Protein AF-A0A101XNG7-F1 (afdb_monomer_lite)

Secondary structure (DSSP, 8-state):
----PPPTT---GGG-----S---GGGSSGGG--GGGGGGHHHHHHHHTTTS-HHHHHHHHHHHHHHHHHHHHHHHHHHHHHHHHGGGHHHHHHHHTSTT--HHHHHHHHHHH-S-GGGSSSHHHHHHHTT-S--TT-STT------------THHHHHHTTS---

pLDDT: mean 71.81, std 23.16, range [35.38, 98.19]

Radius of gyration: 28.56 Å; chains: 1; bounding box: 76×43×56 Å

Organism: NCBI:txid1765683

InterPro domains:
  IPR003346 Transposase IS116/IS110/IS902, C-terminal [PF02371] (93-145)
  IPR047650 Transposase IS110-like [PTHR33055] (50-146)

Structure (mmCIF, N/CA/C/O backbone):
data_AF-A0A101XNG7-F1
#
_entry.id   AF-A0A101XNG7-F1
#
loop_
_atom_site.group_PDB
_atom_site.id
_atom_site.type_symbol
_atom_site.label_atom_id
_atom_site.label_alt_id
_atom_site.label_comp_id
_atom_site.label_asym_id
_atom_site.label_entity_id
_atom_site.label_seq_id
_atom_site.pdbx_PDB_ins_code
_atom_site.Cartn_x
_atom_site.Cartn_y
_atom_site.Cartn_z
_atom_site.occupancy
_atom_site.B_iso_or_equiv
_atom_site.auth_seq_id
_atom_site.auth_comp_id
_atom_site.auth_asym_id
_atom_site.auth_atom_id
_atom_site.pdbx_PDB_model_num
ATOM 1 N N . MET A 1 1 ? -13.080 -16.135 -16.124 1.00 35.56 1 MET A N 1
ATOM 2 C CA . MET A 1 1 ? -14.078 -15.860 -15.066 1.00 35.56 1 MET A CA 1
ATOM 3 C C . MET A 1 1 ? -13.546 -16.442 -13.772 1.00 35.56 1 MET A C 1
ATOM 5 O O . MET A 1 1 ? -13.859 -17.574 -13.429 1.00 35.56 1 MET A O 1
ATOM 9 N N . THR A 1 2 ? -12.650 -15.716 -13.116 1.00 35.94 2 THR A N 1
ATOM 10 C CA . THR A 1 2 ? -12.149 -16.069 -11.788 1.00 35.94 2 THR A CA 1
ATOM 11 C C . THR A 1 2 ? -13.166 -15.550 -10.784 1.00 35.94 2 THR A C 1
ATOM 13 O O . THR A 1 2 ? -13.487 -14.366 -10.769 1.00 35.94 2 THR A O 1
ATOM 16 N N . VAL A 1 3 ? -13.767 -16.469 -10.036 1.00 39.03 3 VAL A N 1
ATOM 17 C CA . VAL A 1 3 ? -14.760 -16.157 -9.012 1.00 39.03 3 VAL A CA 1
ATOM 18 C C . VAL A 1 3 ? -13.981 -15.775 -7.760 1.00 39.03 3 VAL A C 1
ATOM 20 O O . VAL A 1 3 ? -13.553 -16.653 -7.017 1.00 39.03 3 VAL A O 1
ATOM 23 N N . GLU A 1 4 ? -13.759 -14.476 -7.567 1.00 37.94 4 GLU A N 1
ATOM 24 C CA . GLU A 1 4 ? -13.242 -13.903 -6.320 1.00 37.94 4 GLU A CA 1
ATOM 25 C C . GLU A 1 4 ? -14.051 -14.472 -5.142 1.00 37.94 4 GLU A C 1
ATOM 27 O O . GLU A 1 4 ? -15.266 -14.281 -5.040 1.00 37.94 4 GLU A O 1
ATOM 32 N N . HIS A 1 5 ? -13.401 -15.266 -4.291 1.00 42.25 5 HIS A N 1
ATOM 33 C CA . HIS A 1 5 ? -14.006 -15.784 -3.069 1.00 42.25 5 HIS A CA 1
ATOM 34 C C . HIS A 1 5 ? -13.857 -14.721 -1.976 1.00 42.25 5 HIS A C 1
ATOM 36 O O . HIS A 1 5 ? -12.727 -14.338 -1.672 1.00 42.25 5 HIS A O 1
ATOM 42 N N . PRO A 1 6 ? -14.956 -14.237 -1.371 1.00 47.12 6 PRO A N 1
ATOM 43 C CA . PRO A 1 6 ? -14.874 -13.190 -0.365 1.00 47.12 6 PRO A CA 1
ATOM 44 C C . PRO A 1 6 ? -14.112 -13.686 0.868 1.00 47.12 6 PRO A C 1
ATOM 46 O O . PRO A 1 6 ? -14.363 -14.777 1.389 1.00 47.12 6 PRO A O 1
ATOM 49 N N . VAL A 1 7 ? -13.167 -12.867 1.328 1.00 52.56 7 VAL A N 1
ATOM 50 C CA . VAL A 1 7 ? -12.315 -13.160 2.481 1.00 52.56 7 VAL A CA 1
ATOM 51 C C . VAL A 1 7 ? -13.185 -13.212 3.751 1.00 52.56 7 VAL A C 1
ATOM 53 O O . VAL A 1 7 ? -13.962 -12.285 3.981 1.00 52.56 7 VAL A O 1
ATOM 56 N N . PRO A 1 8 ? -13.077 -14.244 4.615 1.00 44.50 8 PRO A N 1
ATOM 57 C CA . PRO A 1 8 ? -14.025 -14.476 5.718 1.00 44.50 8 PRO A CA 1
ATOM 58 C C . PRO A 1 8 ? -14.078 -13.397 6.814 1.00 44.50 8 PRO A C 1
ATOM 60 O O . PRO A 1 8 ? -14.877 -13.516 7.742 1.00 44.50 8 PRO A O 1
ATOM 63 N N . TRP A 1 9 ? -13.207 -12.388 6.755 1.00 42.66 9 TRP A N 1
ATOM 64 C CA . TRP A 1 9 ? -13.058 -11.337 7.765 1.00 42.66 9 TRP A CA 1
ATOM 65 C C . TRP A 1 9 ? -13.437 -9.936 7.263 1.00 42.66 9 TRP A C 1
ATOM 67 O O . TRP A 1 9 ? -13.284 -8.973 8.012 1.00 42.66 9 TRP A O 1
ATOM 77 N N . GLN A 1 10 ? -13.969 -9.807 6.043 1.00 37.25 10 GLN A N 1
ATOM 78 C CA . GLN A 1 10 ? -14.433 -8.527 5.511 1.00 37.25 10 GLN A CA 1
ATOM 79 C C . GLN A 1 10 ? -15.701 -8.077 6.265 1.00 37.25 10 GLN A C 1
ATOM 81 O O . GLN A 1 10 ? -16.807 -8.552 6.004 1.00 37.25 10 GLN A O 1
ATOM 86 N N . ILE A 1 11 ? -15.541 -7.198 7.253 1.00 48.12 11 ILE A N 1
ATOM 87 C CA . ILE A 1 11 ? -16.660 -6.557 7.947 1.00 48.12 11 ILE A CA 1
ATOM 88 C C . ILE A 1 11 ? -17.141 -5.421 7.044 1.00 48.12 11 ILE A C 1
ATOM 90 O O . ILE A 1 11 ? -16.434 -4.437 6.861 1.00 48.12 11 ILE A O 1
ATOM 94 N N . ASP A 1 12 ? -18.334 -5.558 6.467 1.00 39.09 12 ASP A N 1
ATOM 95 C CA . ASP A 1 12 ? -18.988 -4.482 5.718 1.00 39.09 12 ASP A CA 1
ATOM 96 C C . ASP A 1 12 ? -19.387 -3.352 6.689 1.00 39.09 12 ASP A C 1
ATOM 98 O O . ASP A 1 12 ? -20.437 -3.383 7.338 1.00 39.09 12 ASP A O 1
ATOM 102 N N . VAL A 1 13 ? -18.491 -2.374 6.840 1.00 43.47 13 VAL A N 1
ATOM 103 C CA . VAL A 1 13 ? -18.651 -1.171 7.679 1.00 43.47 13 VAL A CA 1
ATOM 104 C C . VAL A 1 13 ? -19.560 -0.115 7.037 1.00 43.47 13 VAL A C 1
ATOM 106 O O . VAL A 1 13 ? -19.963 0.842 7.700 1.00 43.47 13 VAL A O 1
ATOM 109 N N . THR A 1 14 ? -19.966 -0.308 5.780 1.00 41.34 14 THR A N 1
ATOM 110 C CA . THR A 1 14 ? -20.796 0.637 5.013 1.00 41.34 14 THR A CA 1
ATOM 111 C C . THR A 1 14 ? -22.281 0.611 5.400 1.00 41.34 14 THR A C 1
ATOM 113 O O . THR A 1 14 ? -23.032 1.510 5.025 1.00 41.34 14 THR A O 1
ATOM 116 N N . ALA A 1 15 ? -22.718 -0.367 6.201 1.00 39.81 15 ALA A N 1
ATOM 117 C CA . ALA A 1 15 ? -24.112 -0.542 6.621 1.00 39.81 15 ALA A CA 1
ATOM 118 C C . ALA A 1 15 ? -24.446 0.042 8.015 1.00 39.81 15 ALA A C 1
ATOM 120 O O . ALA A 1 15 ? -25.417 -0.384 8.646 1.00 39.81 15 ALA A O 1
ATOM 121 N N . ALA A 1 16 ? -23.666 0.998 8.533 1.00 40.50 16 ALA A N 1
ATOM 122 C CA . ALA A 1 16 ? -23.958 1.645 9.815 1.00 40.50 16 ALA A CA 1
ATOM 123 C C . ALA A 1 16 ? -25.049 2.733 9.659 1.00 40.50 16 AL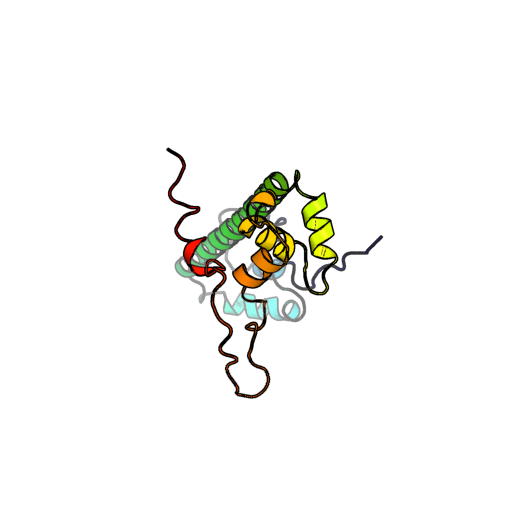A A C 1
ATOM 125 O O . ALA A 1 16 ? -24.801 3.756 9.016 1.00 40.50 16 ALA A O 1
ATOM 126 N N . PRO A 1 17 ? -26.254 2.581 10.252 1.00 38.81 17 PRO A N 1
ATOM 127 C CA . PRO A 1 17 ? -27.250 3.647 10.253 1.00 38.81 17 PRO A CA 1
ATOM 128 C C . PRO A 1 17 ? -26.751 4.830 11.099 1.00 38.81 17 PRO A C 1
ATOM 130 O O . PRO A 1 17 ? -26.059 4.606 12.100 1.00 38.81 17 PRO A O 1
ATOM 133 N N . PRO A 1 18 ? -27.127 6.081 10.763 1.00 38.41 18 PRO A N 1
ATOM 134 C CA . PRO A 1 18 ? -26.713 7.256 11.521 1.00 38.41 18 PRO A CA 1
ATOM 135 C C . PRO A 1 18 ? -27.095 7.080 12.994 1.00 38.41 18 PRO A C 1
ATOM 137 O O . PRO A 1 18 ? -28.262 6.859 13.328 1.00 38.41 18 PRO A O 1
ATOM 140 N N . MET A 1 19 ? -26.089 7.122 13.873 1.00 37.78 19 MET A N 1
ATOM 141 C CA . MET A 1 19 ? -26.250 6.886 15.305 1.00 37.78 19 MET A CA 1
ATOM 142 C C . MET A 1 19 ? -27.205 7.923 15.900 1.00 37.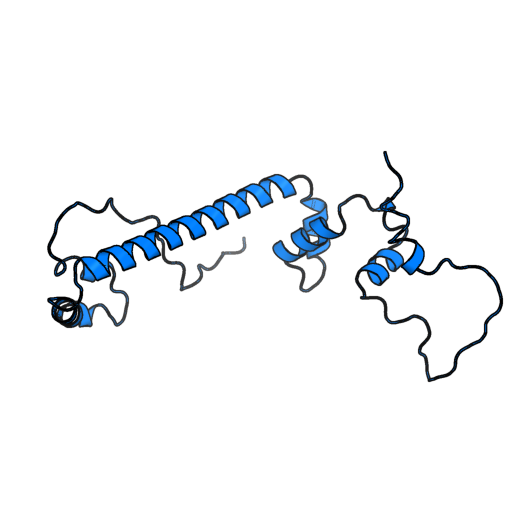78 19 MET A C 1
ATOM 144 O O . MET A 1 19 ? -26.832 9.067 16.163 1.00 37.78 19 MET A O 1
ATOM 148 N N . ALA A 1 20 ? -28.452 7.509 16.121 1.00 35.38 20 ALA A N 1
ATOM 149 C CA . ALA A 1 20 ? -29.441 8.299 16.827 1.00 35.38 20 ALA A CA 1
ATOM 150 C C . ALA A 1 20 ? -28.927 8.622 18.236 1.00 35.38 20 ALA A C 1
ATOM 152 O O . ALA A 1 20 ? -28.655 7.737 19.054 1.00 35.38 20 ALA A O 1
ATOM 153 N N . VAL A 1 21 ? -28.801 9.921 18.495 1.00 46.94 21 VAL A N 1
ATOM 154 C CA . VAL A 1 21 ? -28.544 10.513 19.803 1.00 46.94 21 VAL A CA 1
ATOM 155 C C . VAL A 1 21 ? -29.532 9.934 20.822 1.00 46.94 21 VAL A C 1
ATOM 157 O O . VAL A 1 21 ? -30.742 10.008 20.648 1.00 46.94 21 VAL A O 1
ATOM 160 N N . ASN A 1 22 ? -28.975 9.385 21.904 1.00 46.81 22 ASN A N 1
ATOM 161 C CA . ASN A 1 22 ? -29.649 8.940 23.126 1.00 46.81 22 ASN A CA 1
ATOM 162 C C . ASN A 1 22 ? -30.534 7.674 23.039 1.00 46.81 22 ASN A C 1
ATOM 164 O O . ASN A 1 22 ? -31.758 7.750 22.939 1.00 46.81 22 ASN A O 1
ATOM 168 N N . LYS A 1 23 ? -29.917 6.500 23.249 1.00 36.19 23 LYS A N 1
ATOM 169 C CA . LYS A 1 23 ? -30.565 5.341 23.893 1.00 36.19 23 LYS A CA 1
ATOM 170 C C . LYS A 1 23 ? -29.608 4.671 24.885 1.00 36.19 23 LYS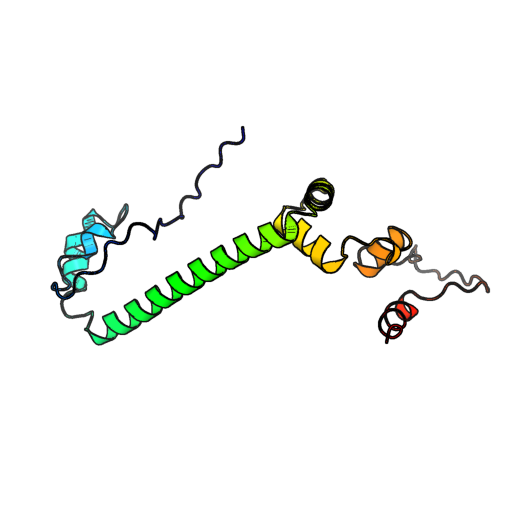 A C 1
ATOM 172 O O . LYS A 1 23 ? -28.411 4.557 24.624 1.00 36.19 23 LYS A O 1
ATOM 177 N N . SER A 1 24 ? -30.145 4.237 26.026 1.00 41.38 24 SER A N 1
ATOM 178 C CA . SER A 1 24 ? -29.435 3.504 27.083 1.00 41.38 24 SER A CA 1
ATOM 179 C C . SER A 1 24 ? -28.618 2.320 26.528 1.00 41.38 24 SER A C 1
ATOM 181 O O . SER A 1 24 ? -29.099 1.622 25.632 1.00 41.38 24 SER A O 1
ATOM 183 N N . PRO A 1 25 ? -27.417 2.040 27.076 1.00 46.69 25 PRO A N 1
ATOM 184 C CA . PRO A 1 25 ? -26.416 1.130 26.489 1.00 46.69 25 PRO A CA 1
ATOM 185 C C . PRO A 1 25 ? -26.831 -0.345 26.368 1.00 46.69 25 PRO A C 1
ATOM 187 O O . PRO A 1 25 ? -26.125 -1.130 25.746 1.00 46.69 25 PRO A O 1
ATOM 190 N N . SER A 1 26 ? -27.962 -0.727 26.958 1.00 44.22 26 SER A N 1
ATOM 191 C CA . SER A 1 26 ? -28.436 -2.108 27.051 1.00 44.22 26 SER A CA 1
ATOM 192 C C . SER A 1 26 ? -29.062 -2.657 25.758 1.00 44.22 26 SER A C 1
ATOM 194 O O . SER A 1 26 ? -29.122 -3.873 25.599 1.00 44.22 26 SER A O 1
ATOM 196 N N . ASN A 1 27 ? -29.537 -1.805 24.839 1.00 44.56 27 ASN A N 1
ATOM 197 C CA . ASN A 1 27 ? -30.365 -2.247 23.700 1.00 44.56 27 ASN A CA 1
ATOM 198 C C . ASN A 1 27 ? -29.648 -2.334 22.341 1.00 44.56 27 ASN A C 1
ATOM 200 O O . ASN A 1 27 ? -30.298 -2.644 21.347 1.00 44.56 27 ASN A O 1
ATOM 204 N N . SER A 1 28 ? -28.340 -2.078 22.262 1.00 58.84 28 SER A N 1
ATOM 205 C CA . SER A 1 28 ? -27.629 -1.935 20.977 1.00 58.84 28 SER A CA 1
ATOM 206 C C . SER A 1 28 ? -26.616 -3.039 20.657 1.00 58.84 28 SER A C 1
ATOM 208 O O . SER A 1 28 ? -26.174 -3.124 19.521 1.00 58.84 28 SER A O 1
ATOM 210 N N . VAL A 1 29 ? -26.262 -3.916 21.601 1.00 61.38 29 VAL A N 1
ATOM 211 C CA . VAL A 1 29 ? -25.185 -4.914 21.410 1.00 61.38 29 VAL A CA 1
ATOM 212 C C . VAL A 1 29 ? -25.635 -6.107 20.555 1.00 61.38 29 VAL A C 1
ATOM 214 O O . VAL A 1 29 ? -24.827 -6.706 19.852 1.00 61.38 29 VAL A O 1
ATOM 217 N N . SER A 1 30 ? -26.933 -6.428 20.556 1.00 59.38 30 SER A N 1
ATOM 218 C CA . SER A 1 30 ? -27.504 -7.570 19.827 1.00 59.38 30 SER A CA 1
ATOM 219 C C . SER A 1 30 ? -27.225 -7.528 18.321 1.00 59.38 30 SER A C 1
ATOM 221 O O . SER A 1 30 ? -26.929 -8.567 17.731 1.00 59.38 30 SER A O 1
ATOM 223 N N . GLY A 1 31 ? -27.246 -6.332 17.723 1.00 64.81 31 GLY A N 1
ATOM 224 C CA . GLY A 1 31 ? -26.982 -6.116 16.298 1.00 64.81 31 GLY A CA 1
ATOM 225 C C . GLY A 1 31 ? -25.526 -6.333 15.879 1.00 64.81 31 GLY A C 1
ATOM 226 O O . GLY A 1 31 ? -25.275 -6.607 14.713 1.00 64.81 31 GLY A O 1
ATOM 227 N N . TYR A 1 32 ? -24.582 -6.279 16.824 1.00 69.38 32 TYR A N 1
ATOM 228 C CA . TYR A 1 32 ? -23.142 -6.395 16.554 1.00 69.38 32 TYR A CA 1
ATOM 229 C C . TYR A 1 32 ? -22.546 -7.740 17.000 1.00 69.38 32 TYR A C 1
ATOM 231 O O . TYR A 1 32 ? -21.352 -7.980 16.841 1.00 69.38 32 TYR A O 1
ATOM 239 N N . THR A 1 33 ? -23.357 -8.643 17.565 1.00 71.31 33 THR A N 1
ATOM 240 C CA . THR A 1 33 ? -22.897 -9.990 17.940 1.00 71.31 33 THR A CA 1
ATOM 241 C C . THR A 1 33 ? -23.029 -10.974 16.780 1.00 71.31 33 THR A C 1
ATOM 243 O O . THR A 1 33 ? -24.114 -11.177 16.232 1.00 71.31 33 THR A O 1
ATOM 246 N N . ILE A 1 34 ? -21.924 -11.642 16.444 1.00 73.50 34 ILE A N 1
ATOM 247 C CA . ILE A 1 34 ? -21.861 -12.656 15.384 1.00 73.50 34 ILE A CA 1
ATOM 248 C C . ILE A 1 34 ? -21.517 -14.043 15.943 1.00 73.50 34 ILE A C 1
ATOM 250 O O . ILE A 1 34 ? -20.844 -14.187 16.968 1.00 73.50 34 ILE A O 1
ATOM 254 N N . GLY A 1 35 ? -22.013 -15.088 15.274 1.00 81.00 35 GLY A N 1
ATOM 255 C CA . GLY A 1 35 ? -21.692 -16.486 15.573 1.00 81.00 35 GLY A CA 1
ATOM 256 C C . GLY A 1 35 ? -21.942 -16.886 17.031 1.00 81.00 35 GLY A C 1
ATOM 257 O O . GLY A 1 35 ? -23.040 -16.722 17.565 1.00 81.00 35 GLY A O 1
ATOM 258 N N . ARG A 1 36 ? -20.903 -17.406 17.695 1.00 80.75 36 ARG A N 1
ATOM 259 C CA . ARG A 1 36 ? -20.959 -17.955 19.065 1.00 80.75 36 ARG A CA 1
ATOM 260 C C . ARG A 1 36 ? -21.251 -16.906 20.150 1.00 80.75 36 ARG A C 1
ATOM 262 O O . ARG A 1 36 ? -21.491 -17.275 21.299 1.00 80.75 36 ARG A O 1
ATOM 269 N N . LEU A 1 37 ? -21.242 -15.619 19.799 1.00 75.88 37 LEU A N 1
ATOM 270 C CA . LEU A 1 37 ? -21.561 -14.514 20.707 1.00 75.88 37 LEU A CA 1
ATOM 271 C C . LEU A 1 37 ? -23.058 -14.167 20.738 1.00 75.88 37 LEU A C 1
ATOM 273 O O . LEU A 1 37 ? -23.500 -13.582 21.724 1.00 75.88 37 LEU A O 1
ATOM 277 N N . ARG A 1 38 ? -23.859 -14.580 19.740 1.00 81.25 38 ARG A N 1
ATOM 278 C CA . ARG A 1 38 ? -25.321 -14.350 19.731 1.00 81.25 38 ARG A CA 1
ATOM 279 C C . ARG A 1 38 ? -26.046 -14.936 20.950 1.00 81.25 38 ARG A C 1
ATOM 281 O O . ARG A 1 38 ? -26.843 -14.227 21.555 1.00 81.25 38 ARG A O 1
ATOM 288 N N . PRO A 1 39 ? -25.773 -16.182 21.380 1.00 83.88 39 PRO A N 1
ATOM 289 C CA . PRO A 1 39 ? -26.412 -16.729 22.578 1.00 83.88 39 PRO A CA 1
ATOM 290 C C . PRO A 1 39 ? -26.033 -15.981 23.867 1.00 83.88 39 PRO A C 1
ATOM 292 O O . PRO A 1 39 ? -26.766 -16.044 24.847 1.00 83.88 39 PRO A O 1
ATOM 295 N N . LYS A 1 40 ? -24.902 -15.260 23.869 1.00 81.44 40 LYS A N 1
ATOM 296 C CA . LYS A 1 40 ? -24.358 -14.549 25.037 1.00 81.44 40 LYS A CA 1
ATOM 297 C C . LYS A 1 40 ? -24.778 -13.081 25.119 1.00 81.44 40 LYS A C 1
ATOM 299 O O . LYS A 1 40 ? -24.328 -12.376 26.017 1.00 81.44 40 LYS A O 1
ATOM 304 N N . ILE A 1 41 ? -25.648 -12.610 24.223 1.00 79.75 41 ILE A N 1
ATOM 305 C CA . ILE A 1 41 ? -26.178 -11.237 24.250 1.00 79.75 41 ILE A CA 1
ATOM 306 C C . ILE A 1 41 ? -26.708 -10.845 25.643 1.00 79.75 41 ILE A C 1
ATOM 308 O O . ILE A 1 41 ? -26.336 -9.768 26.103 1.00 79.75 41 ILE A O 1
ATOM 312 N N . PRO A 1 42 ? -27.497 -11.678 26.361 1.00 78.56 42 PRO A N 1
ATOM 313 C CA . PRO A 1 42 ? -28.006 -11.296 27.679 1.00 78.56 42 PRO A CA 1
ATOM 314 C C . PRO A 1 42 ? -26.885 -11.054 28.701 1.00 78.56 42 PRO A C 1
ATOM 316 O O . PRO A 1 42 ? -26.922 -10.073 29.442 1.00 78.56 42 PRO A O 1
ATOM 319 N N . GLU A 1 43 ? -25.858 -11.908 28.703 1.00 79.12 43 GLU A N 1
ATOM 320 C CA . GLU A 1 43 ? -24.692 -11.793 29.589 1.00 79.12 43 GLU A CA 1
ATOM 321 C C . GLU A 1 43 ? -23.838 -10.567 29.249 1.00 79.12 43 GLU A C 1
ATOM 323 O O . GLU A 1 43 ? -23.389 -9.853 30.145 1.00 79.12 43 GLU A O 1
ATOM 328 N N . LEU A 1 44 ? -23.646 -10.287 27.958 1.00 75.56 44 LEU A N 1
ATOM 329 C CA . LEU A 1 44 ? -22.908 -9.118 27.480 1.00 75.56 44 LEU A CA 1
ATOM 330 C C . LEU A 1 44 ? -23.631 -7.822 27.849 1.00 75.56 44 LEU A C 1
ATOM 332 O O . LEU A 1 44 ? -23.014 -6.900 28.378 1.00 75.56 44 LEU A O 1
ATOM 336 N N . THR A 1 45 ? -24.945 -7.768 27.642 1.00 75.38 45 THR A N 1
ATOM 337 C CA . THR A 1 45 ? -25.779 -6.636 28.050 1.00 75.38 45 THR A CA 1
ATOM 338 C C . THR A 1 45 ? -25.692 -6.396 29.559 1.00 75.38 45 THR A C 1
ATOM 340 O O . THR A 1 45 ? -25.520 -5.254 29.991 1.00 75.38 45 THR A O 1
ATOM 343 N N . LEU A 1 46 ? -25.737 -7.460 30.368 1.00 76.38 46 LEU A N 1
ATOM 344 C CA . LEU A 1 46 ? -25.594 -7.359 31.820 1.00 76.38 46 LEU A CA 1
ATOM 345 C C . LEU A 1 46 ? -24.192 -6.874 32.228 1.00 76.38 46 LEU A C 1
ATOM 347 O O . LEU A 1 46 ? -24.069 -6.011 33.093 1.00 76.38 46 LEU A O 1
ATOM 351 N N . ALA A 1 47 ? -23.137 -7.381 31.585 1.00 73.75 47 ALA A N 1
ATOM 352 C CA . ALA A 1 47 ? -21.752 -7.012 31.874 1.00 73.75 47 ALA A CA 1
ATOM 353 C C . ALA A 1 47 ? -21.416 -5.560 31.492 1.00 73.75 47 ALA A C 1
ATOM 355 O O . ALA A 1 47 ? -20.527 -4.955 32.096 1.00 73.75 47 ALA A O 1
ATOM 356 N N . LEU A 1 48 ? -22.111 -5.006 30.496 1.00 70.19 48 LEU A N 1
ATOM 357 C CA . LEU A 1 48 ? -21.921 -3.636 30.019 1.00 70.19 48 LEU A CA 1
ATOM 358 C C . LEU A 1 48 ? -22.684 -2.604 30.862 1.00 70.19 48 LEU A C 1
ATOM 360 O O . LEU A 1 48 ? -22.266 -1.443 30.930 1.00 70.19 48 LEU A O 1
ATOM 364 N N . ASN A 1 49 ? -23.756 -3.015 31.546 1.00 70.19 49 ASN A N 1
ATOM 365 C CA . ASN A 1 49 ? -24.487 -2.155 32.472 1.00 70.19 49 ASN A CA 1
ATOM 366 C C . ASN A 1 49 ? -23.607 -1.804 33.689 1.00 70.19 49 ASN A C 1
ATOM 368 O O . ASN A 1 49 ? -23.184 -2.663 34.456 1.00 70.19 49 ASN A O 1
ATOM 372 N N . GLY A 1 50 ? -23.297 -0.513 33.846 1.00 67.50 50 GLY A N 1
ATOM 373 C CA . GLY A 1 50 ? -22.523 0.033 34.971 1.00 67.50 50 GLY A CA 1
ATOM 374 C C . GLY A 1 50 ? -20.995 -0.002 34.823 1.00 67.50 50 GLY A C 1
ATOM 375 O O . GLY A 1 50 ? -20.319 0.761 35.507 1.00 67.50 50 GLY A O 1
ATOM 376 N N . ARG A 1 51 ? -20.432 -0.812 33.911 1.00 70.38 51 ARG A N 1
ATOM 377 C CA . ARG A 1 51 ? -18.967 -0.913 33.700 1.00 70.38 51 ARG A CA 1
ATOM 378 C C . ARG A 1 51 ? -18.433 -0.042 32.559 1.00 70.38 51 ARG A C 1
ATOM 380 O O . ARG A 1 51 ? -17.303 0.442 32.627 1.00 70.38 51 ARG A O 1
ATOM 387 N N . VAL A 1 52 ? -19.234 0.208 31.521 1.00 76.31 52 VAL A N 1
ATOM 388 C CA . VAL A 1 52 ? -18.854 1.113 30.421 1.00 76.31 52 VAL A CA 1
ATOM 389 C C . VAL A 1 52 ? -19.442 2.495 30.670 1.00 76.31 52 VAL A C 1
ATOM 391 O O . VAL A 1 52 ? -20.609 2.770 30.383 1.00 76.31 52 VAL A O 1
ATOM 394 N N . THR A 1 53 ? -18.608 3.375 31.219 1.00 83.06 53 THR A N 1
ATOM 395 C CA . THR A 1 53 ? -18.968 4.769 31.477 1.00 83.06 53 THR A CA 1
ATOM 396 C C . THR A 1 53 ? -19.093 5.560 30.172 1.00 83.06 53 THR A C 1
ATOM 398 O O . THR A 1 53 ? -18.616 5.157 29.106 1.00 83.06 53 THR A O 1
ATOM 401 N N . LEU A 1 54 ? -19.717 6.737 30.249 1.00 81.19 54 LEU A N 1
ATOM 402 C CA . LEU A 1 54 ? -19.806 7.668 29.122 1.00 81.19 54 LEU A CA 1
ATOM 403 C C . LEU A 1 54 ? -18.419 8.101 28.615 1.00 81.19 54 LEU A C 1
ATOM 405 O O . LEU A 1 54 ? -18.246 8.309 27.417 1.00 81.19 54 LEU A O 1
ATOM 409 N N . HIS A 1 55 ? -17.430 8.191 29.507 1.00 85.06 55 HIS A N 1
ATOM 410 C CA . HIS A 1 55 ? -16.050 8.499 29.144 1.00 85.06 55 HIS A CA 1
ATOM 411 C C . HIS A 1 55 ? -15.427 7.394 28.279 1.00 85.06 55 HIS A C 1
ATOM 413 O O . HIS A 1 55 ? -14.925 7.688 27.197 1.00 85.06 55 HIS A O 1
ATOM 419 N N . HIS A 1 56 ? -15.553 6.123 28.687 1.00 85.75 56 HIS A N 1
ATOM 420 C CA . HIS A 1 56 ? -15.082 4.987 27.883 1.00 85.75 56 HIS A CA 1
ATOM 421 C C . HIS A 1 56 ? -15.744 4.958 26.504 1.00 85.75 56 HIS A C 1
ATOM 423 O O . HIS A 1 56 ? -15.067 4.763 25.499 1.00 85.75 56 HIS A O 1
ATOM 429 N N . ARG A 1 57 ? -17.055 5.226 26.439 1.00 85.62 57 ARG A N 1
ATOM 430 C CA . ARG A 1 57 ? -17.780 5.277 25.162 1.00 85.62 57 ARG A CA 1
ATOM 431 C C . ARG A 1 57 ? -17.225 6.350 24.224 1.00 85.62 57 ARG A C 1
ATOM 433 O O . ARG A 1 57 ? -17.073 6.073 23.043 1.00 85.62 57 ARG A O 1
ATOM 440 N N . LYS A 1 58 ? -16.890 7.537 24.741 1.00 88.69 58 LYS A N 1
ATOM 441 C CA . LYS A 1 58 ? -16.287 8.616 23.940 1.00 88.69 58 LYS A CA 1
ATOM 442 C C . LYS A 1 58 ? -14.915 8.234 23.383 1.00 88.69 58 LYS A C 1
ATOM 444 O O . LYS A 1 58 ? -14.637 8.537 22.230 1.00 88.69 58 LYS A O 1
ATOM 449 N N . ILE A 1 59 ? -14.078 7.563 24.177 1.00 92.56 59 ILE A N 1
ATOM 450 C CA . ILE A 1 59 ? -12.763 7.090 23.717 1.00 92.56 59 ILE A CA 1
ATOM 451 C C . ILE A 1 59 ? -12.935 6.039 22.619 1.00 92.56 59 ILE A C 1
ATOM 453 O O . ILE A 1 59 ? -12.354 6.182 21.550 1.00 92.56 59 ILE A O 1
ATOM 457 N N . ILE A 1 60 ? -13.776 5.028 22.860 1.00 91.56 60 ILE A N 1
ATOM 458 C CA . ILE A 1 60 ? -14.046 3.963 21.884 1.00 91.56 60 ILE A CA 1
ATOM 459 C C . ILE A 1 60 ? -14.584 4.558 20.583 1.00 91.56 60 ILE A C 1
ATOM 461 O O . ILE A 1 60 ? -14.105 4.206 19.512 1.00 91.56 60 ILE A O 1
ATOM 465 N N . GLN A 1 61 ? -15.532 5.491 20.675 1.00 89.56 61 GLN A N 1
ATOM 466 C CA . GLN A 1 61 ? -16.073 6.175 19.507 1.00 89.56 61 GLN A CA 1
ATOM 467 C C . GLN A 1 61 ? -14.973 6.904 18.731 1.00 89.56 61 GLN A C 1
ATOM 469 O O . GLN A 1 61 ? -14.854 6.703 17.532 1.00 89.56 61 GLN A O 1
ATOM 474 N N . ARG A 1 62 ? -14.100 7.658 19.410 1.00 94.38 62 ARG A N 1
ATOM 475 C CA . ARG A 1 62 ? -12.986 8.352 18.751 1.00 94.38 62 ARG A CA 1
ATOM 476 C C . ARG A 1 62 ? -12.023 7.390 18.048 1.00 94.38 62 ARG A C 1
ATOM 478 O O . ARG A 1 62 ? -11.513 7.724 16.982 1.00 94.38 62 ARG A O 1
ATOM 485 N N . SER A 1 63 ? -11.757 6.226 18.637 1.00 95.56 63 SER A N 1
ATOM 486 C CA . SER A 1 63 ? -10.931 5.189 18.011 1.00 95.56 63 SER A CA 1
ATOM 487 C C . SER A 1 63 ? -11.603 4.591 16.777 1.00 95.56 63 SER A C 1
ATOM 489 O O . SER A 1 63 ? -10.934 4.419 15.765 1.00 95.56 63 SER A O 1
ATOM 491 N N . LEU A 1 64 ? -12.909 4.316 16.840 1.00 95.25 64 LEU A N 1
ATOM 492 C CA . LEU A 1 64 ? -13.679 3.812 15.700 1.00 95.25 64 LEU A CA 1
ATOM 493 C C . LEU A 1 64 ? -13.741 4.839 14.566 1.00 95.25 64 LEU A C 1
ATOM 495 O O . LEU A 1 64 ? -13.448 4.490 13.430 1.00 95.25 64 LEU A O 1
ATOM 499 N N . ASP A 1 65 ? -14.010 6.107 14.882 1.00 95.56 65 ASP A N 1
ATOM 500 C CA . ASP A 1 65 ? -14.011 7.194 13.898 1.00 95.56 65 ASP A CA 1
ATOM 501 C C . ASP A 1 65 ? -12.652 7.290 13.180 1.00 95.56 65 ASP A C 1
ATOM 503 O O . ASP A 1 65 ? -12.588 7.532 11.976 1.00 95.56 65 ASP A O 1
ATOM 507 N N . HIS A 1 66 ? -11.551 7.081 13.911 1.00 97.19 66 HIS A N 1
ATOM 508 C CA . HIS A 1 66 ? -10.212 7.099 13.331 1.00 97.19 66 HIS A CA 1
ATOM 509 C C . HIS A 1 66 ? -9.926 5.867 12.467 1.00 97.19 66 HIS A C 1
ATOM 511 O O . HIS A 1 66 ? -9.312 6.011 11.415 1.00 97.19 66 HIS A O 1
ATOM 517 N N . LEU A 1 67 ? -10.392 4.679 12.866 1.00 97.12 67 LEU A N 1
ATOM 518 C CA . LEU A 1 67 ? -10.297 3.482 12.027 1.00 97.12 67 LEU A CA 1
ATOM 519 C C . LEU A 1 67 ? -11.030 3.695 10.703 1.00 97.12 67 LEU A C 1
ATOM 521 O O . LEU A 1 67 ? -10.422 3.534 9.653 1.00 97.12 67 LEU A O 1
ATOM 525 N N . THR A 1 68 ? -12.273 4.177 10.751 1.00 96.62 68 THR A N 1
ATOM 526 C CA . THR A 1 68 ? -13.053 4.478 9.543 1.00 96.62 68 THR A CA 1
ATOM 527 C C . THR A 1 68 ? -12.382 5.541 8.673 1.00 96.62 68 THR A C 1
ATOM 529 O O . THR A 1 68 ? -12.385 5.441 7.447 1.00 96.62 68 THR A O 1
ATOM 532 N N . PHE A 1 69 ? -11.770 6.560 9.282 1.00 97.31 69 PHE A N 1
ATOM 533 C CA . PHE A 1 69 ? -10.990 7.555 8.547 1.00 97.31 69 PHE A CA 1
ATOM 534 C C . PHE A 1 69 ? -9.786 6.938 7.821 1.00 97.31 69 PHE A C 1
ATOM 536 O O . PHE A 1 69 ? -9.543 7.264 6.659 1.00 97.31 69 PHE A O 1
ATOM 543 N N . LEU A 1 70 ? -9.035 6.061 8.491 1.00 98.19 70 LEU A N 1
ATOM 544 C CA . LEU A 1 70 ? -7.868 5.402 7.907 1.00 98.19 70 LEU A CA 1
ATOM 545 C C . LEU A 1 70 ? -8.271 4.423 6.803 1.00 98.19 70 LEU A C 1
ATOM 547 O O . LEU A 1 70 ? -7.656 4.444 5.745 1.00 98.19 70 LEU A O 1
ATOM 551 N N . GLU A 1 71 ? -9.323 3.631 7.011 1.00 97.25 71 GLU A N 1
ATOM 552 C CA . GLU A 1 71 ? -9.880 2.731 5.993 1.00 97.25 71 GLU A CA 1
ATOM 553 C C . GLU A 1 71 ? -10.267 3.500 4.730 1.00 97.25 71 GLU A C 1
ATOM 555 O O . GLU A 1 71 ? -9.870 3.127 3.628 1.00 97.25 71 GLU A O 1
ATOM 560 N N . LYS A 1 72 ? -10.974 4.626 4.892 1.00 97.31 72 LYS A N 1
ATOM 561 C CA . LYS A 1 72 ? -11.318 5.492 3.765 1.00 97.31 72 LYS A CA 1
ATOM 562 C C . LYS A 1 72 ? -10.071 6.061 3.087 1.00 97.31 72 LYS A C 1
ATOM 564 O O . LYS A 1 72 ? -9.987 6.048 1.870 1.00 97.31 72 LYS A O 1
ATOM 569 N N . SER A 1 73 ? -9.108 6.543 3.869 1.00 97.94 73 SER A N 1
ATOM 570 C CA . SER A 1 73 ? -7.881 7.138 3.329 1.00 97.94 73 SER A CA 1
ATOM 571 C C . SER A 1 73 ? -7.055 6.119 2.538 1.00 97.94 73 SER A C 1
ATOM 573 O O . SER A 1 73 ? -6.479 6.471 1.517 1.00 97.94 73 SER A O 1
ATOM 575 N N . ILE A 1 74 ? -7.013 4.859 2.985 1.00 96.75 74 ILE A N 1
ATOM 576 C CA . ILE A 1 74 ? -6.379 3.761 2.245 1.00 96.75 74 ILE A CA 1
ATOM 577 C C . ILE A 1 74 ? -7.107 3.539 0.917 1.00 96.75 74 ILE A C 1
ATOM 579 O O . ILE A 1 74 ? -6.452 3.528 -0.118 1.00 96.75 74 ILE A O 1
ATOM 583 N N . ALA A 1 75 ? -8.438 3.434 0.929 1.00 95.81 75 ALA A N 1
ATOM 584 C CA . ALA A 1 75 ? -9.220 3.220 -0.289 1.00 95.81 75 ALA A CA 1
ATOM 585 C C . ALA A 1 75 ? -9.090 4.379 -1.295 1.00 95.81 75 ALA A C 1
ATOM 587 O O . ALA A 1 75 ? -8.950 4.145 -2.495 1.00 95.81 75 ALA A O 1
ATOM 588 N N . ASP A 1 76 ? -9.099 5.624 -0.810 1.00 96.69 76 ASP A N 1
ATOM 589 C CA . ASP A 1 76 ? -8.899 6.814 -1.642 1.00 96.69 76 ASP A CA 1
ATOM 590 C C . ASP A 1 76 ? -7.498 6.780 -2.294 1.00 96.69 76 ASP A C 1
ATOM 592 O O . ASP A 1 76 ? -7.367 6.997 -3.498 1.00 96.69 76 ASP A O 1
ATOM 596 N N . LEU A 1 77 ? -6.455 6.412 -1.537 1.00 95.62 77 LEU A N 1
ATOM 597 C CA . LEU A 1 77 ? -5.093 6.265 -2.068 1.00 95.62 77 LEU A CA 1
ATOM 598 C C . LEU A 1 77 ? -4.960 5.109 -3.066 1.00 95.62 77 LEU A C 1
ATOM 600 O O . LEU A 1 77 ? -4.254 5.249 -4.061 1.00 95.62 77 LEU A O 1
ATOM 604 N N . GLU A 1 78 ? -5.620 3.976 -2.829 1.00 93.50 78 GLU A N 1
ATOM 605 C CA . GLU A 1 78 ? -5.640 2.856 -3.777 1.00 93.50 78 GLU A CA 1
ATOM 606 C C . GLU A 1 78 ? -6.295 3.260 -5.107 1.00 93.50 78 GLU A C 1
ATOM 608 O O . GLU A 1 78 ? -5.791 2.905 -6.177 1.00 93.50 78 GLU A O 1
ATOM 613 N N . ALA A 1 79 ? -7.371 4.051 -5.056 1.00 93.69 79 ALA A N 1
ATOM 614 C CA . ALA A 1 79 ? -8.028 4.589 -6.245 1.00 93.69 79 ALA A CA 1
ATOM 615 C C . ALA A 1 79 ? -7.138 5.594 -6.995 1.00 93.69 79 ALA A C 1
ATOM 617 O O . ALA A 1 79 ? -7.003 5.503 -8.219 1.00 93.69 79 ALA A O 1
ATOM 618 N N . ASP A 1 80 ? -6.484 6.505 -6.269 1.00 94.75 80 ASP A N 1
ATOM 619 C CA . ASP A 1 80 ? -5.521 7.443 -6.851 1.00 94.75 80 ASP A CA 1
ATOM 620 C C . ASP A 1 80 ? -4.370 6.686 -7.528 1.00 94.75 80 ASP A C 1
ATOM 622 O O . ASP A 1 80 ? -4.016 6.981 -8.672 1.00 94.75 80 ASP A O 1
ATOM 626 N N . MET A 1 81 ? -3.807 5.672 -6.859 1.00 90.94 81 MET A N 1
ATOM 627 C CA . MET A 1 81 ? -2.761 4.819 -7.427 1.00 90.94 81 MET A CA 1
ATOM 628 C C . MET A 1 81 ? -3.215 4.181 -8.740 1.00 90.94 81 MET A C 1
ATOM 630 O O . MET A 1 81 ? -2.476 4.233 -9.721 1.00 90.94 81 MET A O 1
ATOM 634 N N . GLU A 1 82 ? -4.421 3.617 -8.799 1.00 91.19 82 GLU A N 1
ATOM 635 C CA . GLU A 1 82 ? -4.940 3.026 -10.037 1.00 91.19 82 GLU A CA 1
ATOM 636 C C . GLU A 1 82 ? -5.026 4.056 -11.175 1.00 91.19 82 GLU A C 1
ATOM 638 O O . GLU A 1 82 ? -4.613 3.776 -12.301 1.00 91.19 82 GLU A O 1
ATOM 643 N N . GLN A 1 83 ? -5.459 5.285 -10.882 1.00 93.25 83 GLN A N 1
ATOM 644 C CA . GLN A 1 83 ? -5.481 6.362 -11.873 1.00 93.25 83 GLN A CA 1
ATOM 645 C C . GLN A 1 83 ? -4.071 6.739 -12.360 1.00 93.25 83 GLN A C 1
ATOM 647 O O . GLN A 1 83 ? -3.874 6.952 -13.560 1.00 93.25 83 GLN A O 1
ATOM 652 N N . TYR A 1 84 ? -3.087 6.810 -11.460 1.00 92.31 84 TYR A N 1
ATOM 653 C CA . TYR A 1 84 ? -1.695 7.100 -11.821 1.00 92.31 84 TYR A CA 1
ATOM 654 C C . TYR A 1 84 ? -1.054 5.987 -12.658 1.00 92.31 84 TYR A C 1
ATOM 656 O O . TYR A 1 84 ? -0.248 6.283 -13.543 1.00 92.31 84 TYR A O 1
ATOM 664 N N . PHE A 1 85 ? -1.402 4.725 -12.395 1.00 92.00 85 PHE A N 1
ATOM 665 C CA . PHE A 1 85 ? -0.850 3.565 -13.099 1.00 92.00 85 PHE A CA 1
ATOM 666 C C . PHE A 1 85 ? -1.620 3.175 -14.368 1.00 92.00 85 PHE A C 1
ATOM 668 O O . PHE A 1 85 ? -1.078 2.425 -15.179 1.00 92.00 85 PHE A O 1
ATOM 675 N N . ALA A 1 86 ? -2.811 3.733 -14.611 1.00 92.81 86 ALA A N 1
ATOM 676 C CA . ALA A 1 86 ? -3.608 3.472 -15.814 1.00 92.81 86 ALA A CA 1
ATOM 677 C C . ALA A 1 86 ? -2.826 3.577 -17.150 1.00 92.81 86 ALA A C 1
ATOM 679 O O . ALA A 1 86 ? -3.035 2.730 -18.020 1.00 92.81 86 ALA A O 1
ATOM 680 N N . PRO A 1 87 ? -1.890 4.531 -17.350 1.00 94.75 87 PRO A N 1
ATOM 681 C CA . PRO A 1 87 ? -1.088 4.598 -18.578 1.00 94.75 87 PRO A CA 1
ATOM 682 C C . PRO A 1 87 ? -0.047 3.477 -18.736 1.00 94.75 87 PRO A C 1
ATOM 684 O O . PRO A 1 87 ? 0.520 3.328 -19.817 1.00 94.75 87 PRO A O 1
ATOM 687 N N . TYR A 1 88 ? 0.243 2.722 -17.675 1.00 94.19 88 TYR A N 1
ATOM 688 C CA . TYR A 1 88 ? 1.349 1.764 -17.609 1.00 94.19 88 TYR A CA 1
ATOM 689 C C . TYR A 1 88 ? 0.901 0.307 -17.441 1.00 94.19 88 TYR A C 1
ATOM 691 O O . TYR A 1 88 ? 1.711 -0.554 -17.091 1.00 94.19 88 TYR A O 1
ATOM 699 N N . GLN A 1 89 ? -0.374 0.016 -17.712 1.00 93.12 89 GLN A N 1
ATOM 700 C CA . GLN A 1 89 ? -0.953 -1.325 -17.566 1.00 93.12 89 GLN A CA 1
ATOM 701 C C . GLN A 1 89 ? -0.166 -2.393 -18.333 1.00 93.12 89 GLN A C 1
ATOM 703 O O . GLN A 1 89 ? 0.071 -3.476 -17.813 1.00 93.12 89 GLN A O 1
ATOM 708 N N . THR A 1 90 ? 0.330 -2.078 -19.533 1.00 94.75 90 THR A N 1
ATOM 709 C CA . THR A 1 90 ? 1.141 -3.019 -20.320 1.00 94.75 90 THR A CA 1
ATOM 710 C C . THR A 1 90 ? 2.432 -3.413 -19.596 1.00 94.75 90 THR A C 1
ATOM 712 O O . THR A 1 90 ? 2.807 -4.582 -19.577 1.00 94.75 90 THR A O 1
ATOM 715 N N . GLN A 1 91 ? 3.125 -2.455 -18.983 1.00 94.62 91 GLN A N 1
ATOM 716 C CA . GLN A 1 91 ? 4.356 -2.691 -18.232 1.00 94.62 91 GLN A CA 1
ATOM 717 C C . GLN A 1 91 ? 4.068 -3.459 -16.939 1.00 94.62 91 GLN A C 1
ATOM 719 O O . GLN A 1 91 ? 4.837 -4.348 -16.573 1.00 94.62 91 GLN A O 1
ATOM 724 N N . GLU A 1 92 ? 2.951 -3.153 -16.277 1.00 94.12 92 GLU A N 1
ATOM 725 C CA . GLU A 1 92 ? 2.492 -3.881 -15.096 1.00 94.12 92 GLU A CA 1
ATOM 726 C C . GLU A 1 92 ? 2.204 -5.355 -15.423 1.00 94.12 92 GLU A C 1
ATOM 728 O O . GLU A 1 92 ? 2.733 -6.246 -14.757 1.00 94.12 92 GLU A O 1
ATOM 733 N N . GLU A 1 93 ? 1.440 -5.624 -16.484 1.00 95.19 93 GLU A N 1
ATOM 734 C CA . GLU A 1 93 ? 1.121 -6.979 -16.953 1.00 95.19 93 GLU A CA 1
ATOM 735 C C . GLU A 1 93 ? 2.383 -7.773 -17.312 1.00 95.19 93 GLU A C 1
ATOM 737 O O . GLU A 1 93 ? 2.508 -8.944 -16.948 1.00 95.19 93 GLU A O 1
ATOM 742 N N . LEU A 1 94 ? 3.352 -7.135 -17.978 1.00 95.62 94 LEU A N 1
ATOM 743 C CA . LEU A 1 94 ? 4.635 -7.763 -18.298 1.00 95.62 94 LEU A CA 1
ATOM 744 C C . LEU A 1 94 ? 5.405 -8.159 -17.033 1.00 95.62 94 LEU A C 1
ATOM 746 O O . LEU A 1 94 ? 5.936 -9.268 -16.970 1.00 95.62 94 LEU A O 1
ATOM 750 N N . LEU A 1 95 ? 5.444 -7.300 -16.013 1.00 94.69 95 LEU A N 1
ATOM 751 C CA . LEU A 1 95 ? 6.105 -7.611 -14.741 1.00 94.69 95 LEU A CA 1
ATOM 752 C C . LEU A 1 95 ? 5.411 -8.758 -13.998 1.00 94.69 95 LEU A C 1
ATOM 754 O O . LEU A 1 95 ? 6.091 -9.602 -13.416 1.00 94.69 95 LEU A O 1
ATOM 758 N N . GLN A 1 96 ? 4.082 -8.842 -14.074 1.00 96.75 96 GLN A N 1
ATOM 759 C CA . GLN A 1 96 ? 3.308 -9.936 -13.475 1.00 96.75 96 GLN A CA 1
ATOM 760 C C . GLN A 1 96 ? 3.553 -11.306 -14.136 1.00 96.75 96 GLN A C 1
ATOM 762 O O . GLN A 1 96 ? 3.188 -12.335 -13.568 1.00 96.75 96 GLN A O 1
ATOM 767 N N . THR A 1 97 ? 4.211 -11.366 -15.302 1.00 96.94 97 THR A N 1
ATOM 768 C CA . THR A 1 97 ? 4.645 -12.651 -15.886 1.00 96.94 97 THR A CA 1
ATOM 769 C C . THR A 1 97 ? 5.775 -13.319 -15.093 1.00 96.94 97 THR A C 1
ATOM 771 O O . THR A 1 97 ? 6.022 -14.516 -15.259 1.00 96.94 97 THR A O 1
ATOM 774 N N . ILE A 1 98 ? 6.455 -12.572 -14.215 1.00 94.00 98 ILE A N 1
ATOM 775 C CA . ILE A 1 98 ? 7.516 -13.086 -13.350 1.00 94.00 98 ILE A CA 1
ATOM 776 C C . ILE A 1 98 ? 6.876 -13.828 -12.159 1.00 94.00 98 ILE A C 1
ATOM 778 O O . ILE A 1 98 ? 6.112 -13.226 -11.400 1.00 94.00 98 ILE A O 1
ATOM 782 N N . PRO A 1 99 ? 7.198 -15.116 -11.925 1.00 94.62 99 PRO A N 1
ATOM 783 C CA . PRO A 1 99 ? 6.648 -15.865 -10.797 1.00 94.62 99 PRO A CA 1
ATOM 784 C C . PRO A 1 99 ? 6.912 -15.174 -9.452 1.00 94.62 99 PRO A C 1
ATOM 786 O O . PRO A 1 99 ? 8.053 -14.870 -9.113 1.00 94.62 99 PRO A O 1
ATOM 789 N N . GLY A 1 100 ? 5.850 -14.956 -8.672 1.00 93.31 100 GLY A N 1
ATOM 790 C CA . GLY A 1 100 ? 5.918 -14.273 -7.375 1.00 93.31 100 GLY A CA 1
ATOM 791 C C . GLY A 1 100 ? 5.745 -12.750 -7.435 1.00 93.31 100 GLY A C 1
ATOM 792 O O . GLY A 1 100 ? 5.655 -12.124 -6.380 1.00 93.31 100 GLY A O 1
ATOM 793 N N . VAL A 1 101 ? 5.638 -12.153 -8.627 1.00 95.75 101 VAL A N 1
ATOM 794 C CA . VAL A 1 101 ? 5.333 -10.726 -8.798 1.00 95.75 101 VAL A CA 1
ATOM 795 C C . VAL A 1 101 ? 3.827 -10.543 -8.991 1.00 95.75 101 VAL A C 1
ATOM 797 O O . VAL A 1 101 ? 3.276 -10.831 -10.046 1.00 95.75 101 VAL A O 1
ATOM 800 N N . GLY A 1 102 ? 3.153 -10.073 -7.940 1.00 94.12 102 GLY A N 1
ATOM 801 C CA . GLY A 1 102 ? 1.751 -9.646 -8.002 1.00 94.12 102 GLY A CA 1
ATOM 802 C C . GLY A 1 102 ? 1.596 -8.173 -8.413 1.00 94.12 102 GLY A C 1
ATOM 803 O O . GLY A 1 102 ? 2.597 -7.462 -8.508 1.00 94.12 102 GLY A O 1
ATOM 804 N N . PRO A 1 103 ? 0.358 -7.673 -8.579 1.00 92.31 103 PRO A N 1
ATOM 805 C CA . PRO A 1 103 ? 0.078 -6.316 -9.072 1.00 92.31 103 PRO A CA 1
ATOM 806 C C . PRO A 1 103 ? 0.733 -5.217 -8.223 1.00 92.31 103 PRO A C 1
ATOM 808 O O . PRO A 1 103 ? 1.432 -4.353 -8.743 1.00 92.31 103 PRO A O 1
ATOM 811 N N . ASN A 1 104 ? 0.624 -5.295 -6.893 1.00 92.12 104 ASN A N 1
ATOM 812 C CA . ASN A 1 104 ? 1.251 -4.310 -6.003 1.00 92.12 104 ASN A CA 1
ATOM 813 C C . ASN A 1 104 ? 2.781 -4.315 -6.116 1.00 92.12 104 ASN A C 1
ATOM 815 O O . ASN A 1 104 ? 3.408 -3.261 -6.098 1.00 92.12 104 ASN A O 1
ATOM 819 N N . VAL A 1 105 ? 3.388 -5.497 -6.262 1.00 95.06 105 VAL A N 1
ATOM 820 C CA . VAL A 1 105 ? 4.843 -5.626 -6.420 1.00 95.06 105 VAL A CA 1
ATOM 821 C C . VAL A 1 105 ? 5.278 -5.085 -7.782 1.00 95.06 105 VAL A C 1
ATOM 823 O O . VAL A 1 105 ? 6.275 -4.375 -7.855 1.00 95.06 105 VAL A O 1
ATOM 826 N N . ALA A 1 106 ? 4.511 -5.350 -8.843 1.00 94.69 106 ALA A N 1
ATOM 827 C CA . ALA A 1 106 ? 4.753 -4.794 -10.171 1.00 94.69 106 ALA A CA 1
ATOM 828 C C . ALA A 1 106 ? 4.707 -3.257 -10.157 1.00 94.69 106 ALA A C 1
ATOM 830 O O . ALA A 1 106 ? 5.635 -2.618 -10.652 1.00 94.69 106 ALA A O 1
ATOM 831 N N . LYS A 1 107 ? 3.692 -2.661 -9.517 1.00 94.19 107 LYS A N 1
ATOM 832 C CA . LYS A 1 107 ? 3.569 -1.203 -9.344 1.00 94.19 107 LYS A CA 1
ATOM 833 C C . LYS A 1 107 ? 4.740 -0.610 -8.553 1.00 94.19 107 LYS A C 1
ATOM 835 O O . LYS A 1 107 ? 5.267 0.426 -8.948 1.00 94.19 107 LYS A O 1
ATOM 840 N N . VAL A 1 108 ? 5.194 -1.277 -7.486 1.00 94.38 108 VAL A N 1
ATOM 841 C CA . VAL A 1 108 ? 6.390 -0.860 -6.725 1.00 94.38 108 VAL A CA 1
ATOM 842 C C . VAL A 1 108 ? 7.641 -0.905 -7.598 1.00 94.38 108 VAL A C 1
ATOM 844 O O . VAL A 1 108 ? 8.361 0.083 -7.668 1.00 94.38 108 VAL A O 1
ATOM 847 N N . ILE A 1 109 ? 7.882 -2.010 -8.312 1.00 94.00 109 ILE A N 1
ATOM 848 C CA . ILE A 1 109 ? 9.030 -2.124 -9.223 1.00 94.00 109 ILE A CA 1
ATOM 849 C C . ILE A 1 109 ? 8.996 -0.989 -10.248 1.00 94.00 109 ILE A C 1
ATOM 851 O O . ILE A 1 109 ? 10.004 -0.319 -10.451 1.00 94.00 109 ILE A O 1
ATOM 855 N N . LEU A 1 110 ? 7.834 -0.741 -10.852 1.00 93.81 110 LEU A N 1
ATOM 856 C CA . LEU A 1 110 ? 7.657 0.294 -11.861 1.00 93.81 110 LEU A CA 1
ATOM 857 C C . LEU A 1 110 ? 7.865 1.712 -11.307 1.00 93.81 110 LEU A C 1
ATOM 859 O O . LEU A 1 110 ? 8.437 2.551 -11.998 1.00 93.81 110 LEU A O 1
ATOM 863 N N . ALA A 1 111 ? 7.446 1.978 -10.068 1.00 93.06 111 ALA A N 1
ATOM 864 C CA . ALA A 1 111 ? 7.704 3.249 -9.392 1.00 93.06 111 ALA A CA 1
ATOM 865 C C . ALA A 1 111 ? 9.201 3.480 -9.123 1.00 93.06 111 ALA A C 1
ATOM 867 O O . ALA A 1 111 ? 9.663 4.617 -9.196 1.00 93.06 111 ALA A O 1
ATOM 868 N N . GLU A 1 112 ? 9.954 2.416 -8.841 1.00 93.69 112 GLU A N 1
ATOM 869 C CA . GLU A 1 112 ? 11.390 2.488 -8.551 1.00 93.69 112 GLU A CA 1
ATOM 870 C C . GLU A 1 112 ? 12.242 2.629 -9.821 1.00 93.69 112 GLU A C 1
ATOM 872 O O . GLU A 1 112 ? 13.151 3.459 -9.875 1.00 93.69 112 GLU A O 1
ATOM 877 N N . ILE A 1 113 ? 11.959 1.828 -10.855 1.00 92.62 113 ILE A N 1
ATOM 878 C CA . ILE A 1 113 ? 12.783 1.788 -12.078 1.00 92.62 113 ILE A CA 1
ATOM 879 C C . ILE A 1 113 ? 12.277 2.739 -13.172 1.00 92.62 113 ILE A C 1
ATOM 881 O O . ILE A 1 113 ? 13.024 3.071 -14.093 1.00 92.62 113 ILE A O 1
ATOM 885 N N . GLY A 1 114 ? 11.018 3.179 -13.080 1.00 91.19 114 GLY A N 1
ATOM 886 C CA . GLY A 1 114 ? 10.331 3.954 -14.110 1.00 91.19 114 GLY A CA 1
ATOM 887 C C . GLY A 1 114 ? 10.023 3.147 -15.378 1.00 91.19 114 GLY A C 1
ATOM 888 O O . GLY A 1 114 ? 10.223 1.940 -15.455 1.00 91.19 114 GLY A O 1
ATOM 889 N N . THR A 1 115 ? 9.532 3.823 -16.416 1.00 89.19 115 THR A N 1
ATOM 890 C CA . THR A 1 115 ? 9.295 3.218 -17.744 1.00 89.19 115 THR A CA 1
ATOM 891 C C . THR A 1 115 ? 10.354 3.594 -18.777 1.00 89.19 115 THR A C 1
ATOM 893 O O . THR A 1 115 ? 10.400 3.006 -19.855 1.00 89.19 115 THR A O 1
ATOM 896 N N . ASP A 1 116 ? 11.193 4.583 -18.470 1.00 91.38 116 ASP A N 1
ATOM 897 C CA . ASP A 1 116 ? 12.228 5.095 -19.365 1.00 91.38 116 ASP A CA 1
ATOM 898 C C . ASP A 1 116 ? 13.514 4.268 -19.225 1.00 91.38 116 ASP A C 1
ATOM 900 O O . ASP A 1 116 ? 14.401 4.550 -18.420 1.00 91.38 116 ASP A O 1
ATOM 904 N N . MET A 1 117 ? 13.607 3.205 -20.024 1.00 90.75 117 MET A N 1
ATOM 905 C CA . MET A 1 117 ? 14.713 2.244 -19.963 1.00 90.75 117 MET A CA 1
ATOM 906 C C . MET A 1 117 ? 16.095 2.712 -20.474 1.00 90.75 117 MET A C 1
ATOM 908 O O . MET A 1 117 ? 17.060 2.033 -20.136 1.00 90.75 117 MET A O 1
ATOM 912 N N . PRO A 1 118 ? 16.303 3.838 -21.198 1.00 91.06 118 PRO A N 1
ATOM 913 C CA . PRO A 1 118 ? 17.645 4.364 -21.489 1.00 91.06 118 PRO A CA 1
ATOM 914 C C . PRO A 1 118 ? 18.501 4.641 -20.243 1.00 91.06 118 PRO A C 1
ATOM 916 O O . PRO A 1 118 ? 19.727 4.664 -20.346 1.00 91.06 118 PRO A O 1
ATOM 919 N N . VAL A 1 119 ? 17.879 4.821 -19.069 1.00 91.00 119 VAL A N 1
ATOM 920 C CA . VAL A 1 119 ? 18.573 4.934 -17.771 1.00 91.00 119 VAL A CA 1
ATOM 921 C C . VAL A 1 119 ? 19.343 3.650 -17.425 1.00 91.00 119 VAL A C 1
ATOM 923 O O . VAL A 1 119 ? 20.375 3.710 -16.755 1.00 91.00 119 VAL A O 1
ATOM 926 N N . PHE A 1 120 ? 18.894 2.501 -17.937 1.00 91.56 120 PHE A N 1
ATOM 927 C CA . PHE A 1 120 ? 19.552 1.205 -17.812 1.00 91.56 120 PHE A CA 1
ATOM 928 C C . PHE A 1 120 ? 19.959 0.685 -19.200 1.00 91.56 120 PHE A C 1
ATOM 930 O O . PHE A 1 120 ? 19.167 0.027 -19.872 1.00 91.56 120 PHE A O 1
ATOM 937 N N . PRO A 1 121 ? 21.218 0.896 -19.635 1.00 90.94 121 PRO A N 1
ATOM 938 C CA . PRO A 1 121 ? 21.667 0.518 -20.980 1.00 90.94 121 PRO A CA 1
ATOM 939 C C . PRO A 1 121 ? 21.500 -0.970 -21.323 1.00 90.94 121 PRO A C 1
ATOM 941 O O . PRO A 1 121 ? 21.471 -1.342 -22.494 1.00 90.94 121 PRO A O 1
ATOM 944 N N . SER A 1 122 ? 21.424 -1.842 -20.312 1.00 91.12 122 SER A N 1
ATOM 945 C CA . SER A 1 122 ? 21.090 -3.255 -20.485 1.00 91.12 122 SER A CA 1
ATOM 946 C C . SER A 1 122 ? 20.442 -3.839 -19.229 1.00 91.12 122 SER A C 1
ATOM 948 O O . SER A 1 122 ? 20.595 -3.305 -18.129 1.00 91.12 122 SER A O 1
ATOM 950 N N . ALA A 1 123 ? 19.799 -5.003 -19.370 1.00 90.00 123 ALA A N 1
ATOM 951 C CA . ALA A 1 123 ? 19.221 -5.742 -18.244 1.00 90.00 123 ALA A CA 1
ATOM 952 C C . ALA A 1 123 ? 20.247 -6.069 -17.137 1.00 90.00 123 ALA A C 1
ATOM 954 O O . ALA A 1 123 ? 19.890 -6.105 -15.965 1.00 90.00 123 ALA A O 1
ATOM 955 N N . SER A 1 124 ? 21.530 -6.242 -17.485 1.00 90.31 124 SER A N 1
ATOM 956 C CA . SER A 1 124 ? 22.608 -6.471 -16.509 1.00 90.31 124 SER A CA 1
ATOM 957 C C . SER A 1 124 ? 22.887 -5.244 -15.633 1.00 90.31 124 SER A C 1
ATOM 959 O O . SER A 1 124 ? 23.238 -5.391 -14.461 1.00 90.31 124 SER A O 1
ATOM 961 N N . HIS A 1 125 ? 22.699 -4.031 -16.161 1.00 91.31 125 HIS A N 1
ATOM 962 C CA . HIS A 1 125 ? 22.820 -2.812 -15.360 1.00 91.31 125 HIS A CA 1
ATOM 963 C C . HIS A 1 125 ? 21.676 -2.719 -14.348 1.00 91.31 125 HIS A C 1
ATOM 965 O O . HIS A 1 125 ? 21.928 -2.455 -13.175 1.00 91.31 125 HIS A O 1
ATOM 971 N N . LEU A 1 126 ? 20.444 -3.018 -14.778 1.00 92.44 126 LEU A N 1
ATOM 972 C CA . LEU A 1 126 ? 19.277 -3.076 -13.895 1.00 92.44 126 LEU A CA 1
ATOM 973 C C . LEU A 1 126 ? 19.455 -4.135 -12.795 1.00 92.44 126 LEU A C 1
ATOM 975 O O . LEU A 1 126 ? 19.270 -3.834 -11.619 1.00 92.44 126 LEU A O 1
ATOM 979 N N . SER A 1 127 ? 19.865 -5.359 -13.146 1.00 90.25 127 SER A N 1
ATOM 980 C CA . SER A 1 127 ? 20.048 -6.439 -12.165 1.00 90.25 127 SER A CA 1
ATOM 981 C C . SER A 1 127 ? 21.170 -6.146 -11.169 1.00 90.25 127 SER A C 1
ATOM 983 O O . SER A 1 127 ? 21.079 -6.534 -10.006 1.00 90.25 127 SER A O 1
ATOM 985 N N . SER A 1 128 ? 22.217 -5.441 -11.607 1.00 90.06 128 SER A N 1
ATOM 986 C CA . SER A 1 128 ? 23.319 -5.032 -10.731 1.00 90.06 128 SER A CA 1
ATOM 987 C C . SER A 1 128 ? 22.895 -3.904 -9.794 1.00 90.06 128 SER A C 1
ATOM 989 O O . SER A 1 128 ? 23.235 -3.943 -8.617 1.00 90.06 128 SER A O 1
ATOM 991 N N . TRP A 1 129 ? 22.097 -2.948 -10.280 1.00 91.94 129 TRP A N 1
ATOM 992 C CA . TRP A 1 129 ? 21.485 -1.914 -9.442 1.00 91.94 129 TRP A CA 1
ATOM 993 C C . TRP A 1 129 ? 20.533 -2.511 -8.396 1.00 91.94 129 TRP A C 1
ATOM 995 O O . TRP A 1 129 ? 20.590 -2.136 -7.229 1.00 91.94 129 TRP A O 1
ATOM 1005 N N . ALA A 1 130 ? 19.729 -3.501 -8.786 1.00 89.50 130 ALA A N 1
ATOM 1006 C CA . ALA A 1 130 ? 18.812 -4.206 -7.892 1.00 89.50 130 ALA A CA 1
ATOM 1007 C C . ALA A 1 130 ? 19.516 -5.154 -6.895 1.00 89.50 130 ALA A C 1
ATOM 1009 O O . ALA A 1 130 ? 18.847 -5.791 -6.084 1.00 89.50 130 ALA A O 1
ATOM 1010 N N . GLY A 1 131 ? 20.847 -5.303 -6.968 1.00 89.00 131 GLY A N 1
ATOM 1011 C CA . GLY A 1 131 ? 21.608 -6.226 -6.119 1.00 89.00 131 GLY A CA 1
ATOM 1012 C C . GLY A 1 131 ? 21.342 -7.712 -6.403 1.00 89.00 131 GLY A C 1
ATOM 1013 O O . GLY A 1 131 ? 21.669 -8.561 -5.578 1.00 89.00 131 GLY A O 1
ATOM 1014 N N . LEU A 1 132 ? 20.747 -8.032 -7.558 1.00 85.06 132 LEU A N 1
ATOM 1015 C CA . LEU A 1 132 ? 20.399 -9.395 -7.979 1.00 85.06 132 LEU A CA 1
ATOM 1016 C C . LEU A 1 132 ? 21.529 -10.085 -8.753 1.00 85.06 132 LEU A C 1
ATOM 1018 O O . LEU A 1 132 ? 21.527 -11.309 -8.884 1.00 85.06 132 LEU A O 1
ATOM 1022 N N . SER A 1 133 ? 22.485 -9.319 -9.285 1.00 75.38 133 SER A N 1
ATOM 1023 C CA . SER A 1 133 ? 23.659 -9.876 -9.955 1.00 75.38 133 SER A CA 1
ATOM 1024 C C . SER A 1 133 ? 24.589 -10.532 -8.921 1.00 75.38 133 SER A C 1
ATOM 1026 O O . SER A 1 133 ? 25.134 -9.818 -8.076 1.00 75.38 133 SER A O 1
ATOM 1028 N N . PRO A 1 134 ? 24.836 -11.857 -8.978 1.00 65.12 134 PRO A N 1
ATOM 1029 C CA . PRO A 1 134 ? 25.906 -12.460 -8.192 1.00 65.12 134 PRO A CA 1
ATOM 1030 C C . PRO A 1 134 ? 27.226 -11.808 -8.612 1.00 65.12 134 PRO A C 1
ATOM 1032 O O . PRO A 1 134 ? 27.455 -11.603 -9.804 1.00 65.12 134 PRO A O 1
ATOM 1035 N N . GLY A 1 135 ? 28.073 -11.445 -7.646 1.00 54.69 135 GLY A N 1
ATOM 1036 C CA . GLY A 1 135 ? 29.350 -10.782 -7.913 1.00 54.69 135 GLY A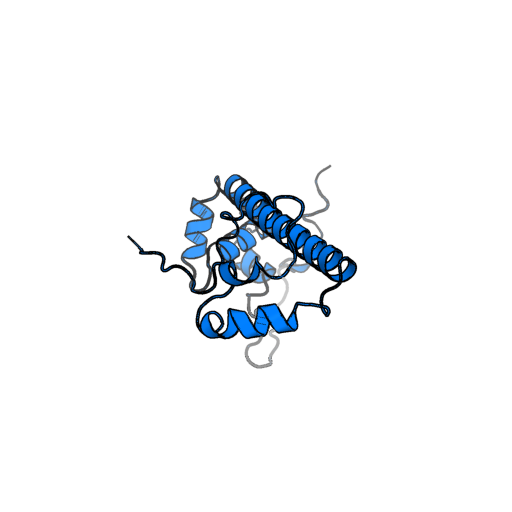 CA 1
ATOM 1037 C C . GLY A 1 135 ? 30.127 -11.503 -9.017 1.00 54.69 135 GLY A C 1
ATOM 1038 O O . GLY A 1 135 ? 30.534 -12.656 -8.865 1.00 54.69 135 GLY A O 1
ATOM 1039 N N . ASN A 1 136 ? 30.293 -10.840 -10.160 1.00 56.50 136 ASN A N 1
ATOM 1040 C CA . ASN A 1 136 ? 31.053 -11.369 -11.281 1.00 56.50 136 ASN A CA 1
ATOM 1041 C C . ASN A 1 136 ? 32.524 -11.524 -10.840 1.00 56.50 136 ASN A C 1
ATOM 1043 O O . ASN A 1 136 ? 33.184 -10.521 -10.587 1.00 56.50 136 ASN A O 1
ATOM 1047 N N . HIS A 1 137 ? 32.990 -12.783 -10.763 1.00 45.56 137 HIS A N 1
ATOM 1048 C CA . HIS A 1 137 ? 34.348 -13.276 -10.431 1.00 45.56 137 HIS A CA 1
ATOM 1049 C C . HIS A 1 137 ? 34.645 -13.805 -9.013 1.00 45.56 137 HIS A C 1
ATOM 1051 O O . HIS A 1 137 ? 35.787 -13.743 -8.563 1.00 45.56 137 HIS A O 1
ATOM 1057 N N . GLU A 1 138 ? 33.704 -14.488 -8.357 1.00 44.47 138 GLU A N 1
ATOM 1058 C CA . GLU A 1 138 ? 34.075 -15.494 -7.345 1.00 44.47 138 GLU A CA 1
ATOM 1059 C C . GLU A 1 138 ? 33.771 -16.918 -7.820 1.00 44.47 138 GLU A C 1
ATOM 1061 O O . GLU A 1 138 ? 32.825 -17.574 -7.397 1.00 44.47 138 GLU A O 1
ATOM 1066 N N . SER A 1 139 ? 34.631 -17.434 -8.698 1.00 43.88 139 SER A N 1
ATOM 1067 C CA . SER A 1 139 ? 34.819 -18.876 -8.842 1.00 43.88 139 SER A CA 1
ATOM 1068 C C . SER A 1 139 ? 36.114 -19.268 -8.130 1.00 43.88 139 SER A C 1
ATOM 1070 O O . SER A 1 139 ? 37.209 -18.978 -8.610 1.00 43.88 139 SER A O 1
ATOM 1072 N N . ALA A 1 140 ? 35.981 -19.941 -6.986 1.00 39.44 140 ALA A N 1
ATOM 1073 C CA . ALA A 1 140 ? 37.048 -20.715 -6.346 1.00 39.44 140 ALA A CA 1
ATOM 1074 C C . ALA A 1 140 ? 38.323 -19.944 -5.924 1.00 39.44 140 ALA A C 1
ATOM 1076 O O . ALA A 1 140 ? 39.440 -20.400 -6.172 1.00 39.44 140 ALA A O 1
ATOM 1077 N N . GLY A 1 141 ? 38.180 -18.799 -5.245 1.00 43.25 141 GLY A N 1
ATOM 1078 C CA . GLY A 1 141 ? 39.259 -18.213 -4.431 1.00 43.25 141 GLY A CA 1
ATOM 1079 C C . GLY A 1 141 ? 40.520 -17.758 -5.180 1.00 43.25 141 GLY A C 1
ATOM 1080 O O . GLY A 1 141 ? 41.556 -17.550 -4.549 1.00 43.25 141 GLY A O 1
ATOM 1081 N N . LYS A 1 142 ? 40.470 -17.590 -6.506 1.00 42.31 142 LYS A N 1
ATOM 1082 C CA . LYS A 1 142 ? 41.595 -17.059 -7.286 1.00 42.31 142 LYS A CA 1
ATOM 1083 C C . LYS A 1 142 ? 41.181 -15.810 -8.049 1.00 42.31 142 LYS A C 1
ATOM 1085 O O . LYS A 1 142 ? 40.392 -15.877 -8.985 1.00 42.31 142 LYS A O 1
ATOM 1090 N N . LYS A 1 143 ? 41.781 -14.680 -7.668 1.00 41.62 143 LYS A N 1
ATOM 1091 C CA . LYS A 1 143 ? 41.770 -13.450 -8.463 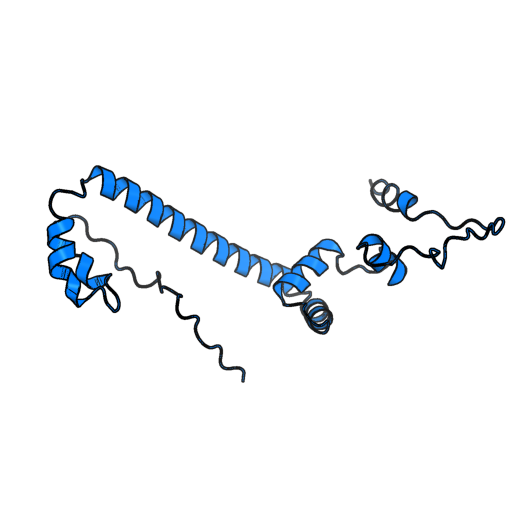1.00 41.62 143 LYS A CA 1
ATOM 1092 C C . LYS A 1 143 ? 42.555 -13.709 -9.747 1.00 41.62 143 LYS A C 1
ATOM 1094 O O . LYS A 1 143 ? 43.749 -14.000 -9.679 1.00 41.62 143 LYS A O 1
ATOM 1099 N N . LYS A 1 144 ? 41.904 -13.593 -10.904 1.00 42.06 144 LYS A N 1
ATOM 1100 C CA . LYS A 1 144 ? 42.622 -13.317 -12.147 1.00 42.06 144 LYS A CA 1
ATOM 1101 C C . LYS A 1 144 ? 42.963 -11.832 -12.150 1.00 42.06 144 LYS A C 1
ATOM 1103 O O . LYS A 1 144 ? 42.074 -10.989 -12.135 1.00 42.06 144 LYS A O 1
ATOM 1108 N N . SER A 1 145 ? 44.253 -11.528 -12.096 1.00 47.06 145 SER A N 1
ATOM 1109 C CA . SER A 1 145 ? 44.776 -10.249 -12.556 1.00 47.06 145 SER A CA 1
ATOM 1110 C C . SER A 1 145 ? 44.659 -10.247 -14.076 1.00 47.06 145 SER A C 1
ATOM 1112 O O . SER A 1 145 ? 45.403 -10.972 -14.736 1.00 47.06 145 SER A O 1
ATOM 1114 N N . GLU A 1 146 ? 43.715 -9.490 -14.618 1.00 42.75 146 GLU A N 1
ATOM 1115 C CA . GLU A 1 146 ? 43.700 -9.160 -16.038 1.00 42.75 146 GLU A CA 1
ATOM 1116 C C . GLU A 1 146 ? 43.834 -7.643 -16.174 1.00 42.75 146 GLU A C 1
ATOM 1118 O O . GLU A 1 146 ? 43.113 -6.862 -15.552 1.00 42.75 146 GLU A O 1
ATOM 1123 N N . ASP A 1 147 ? 44.889 -7.302 -16.907 1.00 39.34 147 ASP A N 1
ATOM 1124 C CA . ASP A 1 147 ? 45.359 -5.987 -17.301 1.00 39.34 147 ASP A CA 1
ATOM 1125 C C . ASP A 1 147 ? 44.272 -5.159 -17.995 1.00 39.34 147 ASP A C 1
ATOM 1127 O O . ASP A 1 147 ? 43.491 -5.658 -18.803 1.00 39.34 147 ASP A O 1
ATOM 1131 N N . ASP A 1 148 ? 44.304 -3.871 -17.674 1.00 46.38 148 ASP A N 1
ATOM 1132 C CA . ASP A 1 148 ? 44.077 -2.717 -18.543 1.00 46.38 148 ASP A CA 1
ATOM 1133 C C . ASP A 1 148 ? 43.124 -2.890 -19.747 1.00 46.38 148 ASP A C 1
ATOM 1135 O O . ASP A 1 148 ? 43.538 -3.126 -20.878 1.00 46.38 148 ASP A O 1
ATOM 1139 N N . THR A 1 149 ? 41.823 -2.674 -19.528 1.00 39.03 149 THR A N 1
ATOM 1140 C CA . THR A 1 149 ? 40.963 -1.886 -20.435 1.00 39.03 149 THR A CA 1
ATOM 1141 C C . THR A 1 149 ? 39.758 -1.394 -19.631 1.00 39.03 149 THR A C 1
ATOM 1143 O O . THR A 1 149 ? 38.937 -2.179 -19.162 1.00 39.03 149 THR A O 1
ATOM 1146 N N . GLY A 1 150 ? 39.683 -0.078 -19.424 1.00 43.97 150 GLY A N 1
ATOM 1147 C CA . GLY A 1 150 ? 38.765 0.575 -18.491 1.00 43.97 150 GLY A CA 1
ATOM 1148 C C . GLY A 1 150 ? 37.288 0.201 -18.655 1.00 43.97 150 GLY A C 1
ATOM 1149 O O . GLY A 1 150 ? 36.611 0.672 -19.566 1.00 43.97 150 GLY A O 1
ATOM 1150 N N . GLN A 1 151 ? 36.763 -0.557 -17.692 1.00 39.66 151 GLN A N 1
ATOM 1151 C CA . GLN A 1 151 ? 35.336 -0.589 -17.385 1.00 39.66 151 GLN A CA 1
ATOM 1152 C C . GLN A 1 151 ? 35.057 0.385 -16.232 1.00 39.66 151 GLN A C 1
ATOM 1154 O O . GLN A 1 151 ? 35.662 0.258 -15.164 1.00 39.66 151 GLN A O 1
ATOM 1159 N N . PRO A 1 152 ? 34.158 1.371 -16.399 1.00 41.69 152 PRO A N 1
ATOM 1160 C CA . PRO A 1 152 ? 33.776 2.231 -15.292 1.00 41.69 152 PRO A CA 1
ATOM 1161 C C . PRO A 1 152 ? 32.945 1.426 -14.285 1.00 41.69 152 PRO A C 1
ATOM 1163 O O . PRO A 1 152 ? 31.855 0.953 -14.603 1.00 41.69 152 PRO A O 1
ATOM 1166 N N . SER A 1 153 ? 33.480 1.304 -13.067 1.00 47.94 153 SER A N 1
ATOM 1167 C CA . SER A 1 153 ? 32.805 0.755 -11.885 1.00 47.94 153 SER A CA 1
ATOM 1168 C C . SER A 1 153 ? 31.381 1.306 -11.748 1.00 47.94 153 SER A C 1
ATOM 1170 O O . SER A 1 153 ? 31.162 2.516 -11.874 1.00 47.94 153 SER A O 1
ATOM 1172 N N . ALA A 1 154 ? 30.422 0.419 -11.464 1.00 50.66 154 ALA A N 1
ATOM 1173 C CA . ALA A 1 154 ? 29.001 0.732 -11.283 1.00 50.66 154 ALA A CA 1
ATOM 1174 C C . ALA A 1 154 ? 28.755 1.826 -10.223 1.00 50.66 154 ALA A C 1
ATOM 1176 O O . ALA A 1 154 ? 27.781 2.575 -10.308 1.00 50.66 154 ALA A O 1
ATOM 1177 N N . GLU A 1 155 ? 29.686 1.997 -9.283 1.00 40.78 155 GLU A N 1
ATOM 1178 C CA . GLU A 1 155 ? 29.630 3.029 -8.244 1.00 40.78 155 GLU A CA 1
ATOM 1179 C C . GLU A 1 155 ? 29.725 4.462 -8.807 1.00 40.78 155 GLU A C 1
ATOM 1181 O O . GLU A 1 155 ? 29.207 5.404 -8.207 1.00 40.78 155 GLU A O 1
ATOM 1186 N N . ASN A 1 156 ? 30.314 4.651 -9.996 1.00 38.69 156 ASN A N 1
ATOM 1187 C CA . ASN A 1 156 ? 30.537 5.982 -10.577 1.00 38.69 156 ASN A CA 1
ATOM 1188 C C . ASN A 1 156 ? 29.319 6.536 -11.354 1.00 38.69 156 ASN A C 1
ATOM 1190 O O . ASN A 1 156 ? 29.268 7.726 -11.674 1.00 38.69 156 ASN A O 1
ATOM 1194 N N . TRP A 1 157 ? 28.321 5.695 -11.651 1.00 45.72 157 TRP A N 1
ATOM 1195 C CA . TRP A 1 157 ? 27.134 6.073 -12.434 1.00 45.72 157 TRP A CA 1
ATOM 1196 C C . TRP A 1 157 ? 26.026 6.667 -11.555 1.00 45.72 157 TRP A C 1
ATOM 1198 O O . TRP A 1 157 ? 25.389 7.649 -11.939 1.00 45.72 157 TRP A O 1
ATOM 1208 N N . ILE A 1 158 ? 25.858 6.136 -10.337 1.00 51.72 158 ILE A N 1
ATOM 1209 C CA . ILE A 1 158 ? 24.827 6.572 -9.379 1.00 51.72 158 ILE A CA 1
ATOM 1210 C C . ILE A 1 158 ? 25.060 8.026 -8.930 1.00 51.72 158 ILE A C 1
ATOM 1212 O O . ILE A 1 158 ? 24.109 8.789 -8.771 1.00 51.72 158 ILE A O 1
ATOM 1216 N N . VAL A 1 159 ? 26.321 8.452 -8.793 1.00 47.03 159 VAL A N 1
ATOM 1217 C CA . VAL A 1 159 ? 26.662 9.823 -8.368 1.00 47.03 159 VAL A CA 1
ATOM 1218 C C . VAL A 1 159 ? 26.614 10.823 -9.532 1.00 47.03 159 VAL A C 1
ATOM 1220 O O . VAL A 1 159 ? 26.237 11.978 -9.333 1.00 47.03 159 VAL 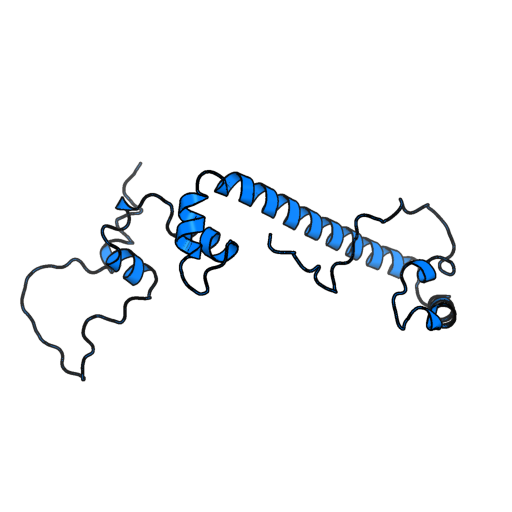A O 1
ATOM 1223 N N . ARG A 1 160 ? 26.938 10.407 -10.766 1.00 43.09 160 ARG A N 1
ATOM 1224 C CA . ARG A 1 160 ? 26.961 11.314 -11.931 1.00 43.09 160 ARG A CA 1
ATOM 1225 C C . ARG A 1 160 ? 25.600 11.523 -12.602 1.00 43.09 160 ARG A C 1
ATOM 1227 O O . ARG A 1 160 ? 25.389 12.594 -13.163 1.00 43.09 160 ARG A O 1
ATOM 1234 N N . GLY A 1 161 ? 24.667 10.571 -12.516 1.00 40.69 161 GLY A N 1
ATOM 1235 C CA . GLY A 1 161 ? 23.342 10.698 -13.144 1.00 40.69 161 GLY A CA 1
ATOM 1236 C C . GLY A 1 161 ? 22.424 11.748 -12.501 1.00 40.69 161 GLY A C 1
ATOM 1237 O O . GLY A 1 161 ? 21.548 12.291 -13.168 1.00 40.69 161 GLY A O 1
ATOM 1238 N N . ARG A 1 162 ? 22.639 12.084 -11.219 1.00 42.84 162 ARG A N 1
ATOM 1239 C CA . ARG A 1 162 ? 21.770 13.007 -10.461 1.00 42.84 162 ARG A CA 1
ATOM 1240 C C . ARG A 1 162 ? 22.193 14.482 -10.525 1.00 42.84 162 ARG A C 1
ATOM 1242 O O . ARG A 1 162 ? 21.451 15.336 -10.056 1.00 42.84 162 ARG A O 1
ATOM 1249 N N . LEU A 1 163 ? 23.362 14.797 -11.090 1.00 37.56 163 LEU A N 1
ATOM 1250 C CA . LEU A 1 163 ? 23.981 16.134 -11.012 1.00 37.56 163 LEU A CA 1
ATOM 1251 C C . LEU A 1 163 ? 24.028 16.914 -12.337 1.00 37.56 163 LEU A C 1
ATOM 1253 O O . LEU A 1 163 ? 24.714 17.927 -12.421 1.00 37.56 163 LEU A O 1
ATOM 1257 N N . GLY A 1 164 ? 23.291 16.492 -13.366 1.00 38.50 164 GLY A N 1
ATOM 1258 C CA . GLY A 1 164 ? 23.363 17.122 -14.685 1.00 38.50 164 GLY A CA 1
ATOM 1259 C C . GLY A 1 164 ? 22.017 17.408 -15.332 1.00 38.50 164 GLY A C 1
ATOM 1260 O O . GLY A 1 164 ? 21.775 16.858 -16.395 1.00 38.50 164 GLY A O 1
ATOM 1261 N N . ARG A 1 165 ? 21.167 18.245 -14.718 1.00 37.78 165 ARG A N 1
ATOM 1262 C CA . ARG A 1 165 ? 20.169 19.100 -15.405 1.00 37.78 165 ARG A CA 1
ATOM 1263 C C . ARG A 1 165 ? 19.654 20.196 -14.450 1.00 37.78 165 ARG A C 1
ATOM 1265 O O . ARG A 1 165 ? 18.682 19.981 -13.730 1.00 37.78 165 ARG A O 1
ATOM 1272 N N . GLN A 1 166 ? 20.323 21.350 -14.456 1.00 36.56 166 GLN A N 1
ATOM 1273 C CA . GLN A 1 166 ? 19.676 22.667 -14.379 1.00 36.56 166 GLN A CA 1
ATOM 1274 C C . GLN A 1 166 ? 19.912 23.374 -15.709 1.00 36.56 166 GLN A C 1
ATOM 1276 O O . GLN A 1 166 ? 20.983 23.108 -16.304 1.00 36.56 166 GLN A O 1
#

Foldseek 3Di:
DDDPDDDPPDDPPVPDDDDDPDDDPLPPVCVVDDDPCNVVSVVVSVVCVPPCDPVNVVVVVVVVVVVVVVVVVVVVVVVVLCVVCVVPVVQLVVQVVDPPQDSVNSSVVCVVCPPPCVLPVDPVLVCVVVVNDDPPDPDPPDDDDDDDDDDPDNVVSVVPVVPDDD

Sequence (166 aa):
MTVEHPVPWQIDVTAAPPMAVNKSPSNSVSGYTIGRLRPKIPELTLALNGRVTLHHRKIIQRSLDHLTFLEKSIADLEADMEQYFAPYQTQEELLQTIPGVGPNVAKVILAEIGTDMPVFPSASHLSSWAGLSPGNHESAGKKKSEDDTGQPSAENWIVRGRLGRQ